Protein AF-A0A7C6QAA5-F1 (afdb_monomer_lite)

Structure (mmCIF, N/CA/C/O backbone):
data_AF-A0A7C6QAA5-F1
#
_entry.id   AF-A0A7C6QAA5-F1
#
loop_
_atom_site.group_PDB
_atom_site.id
_atom_site.type_symbol
_atom_site.label_atom_id
_atom_site.label_alt_id
_atom_site.label_comp_id
_atom_site.label_asym_id
_atom_site.label_entity_id
_atom_site.label_seq_id
_atom_site.pdbx_PDB_ins_code
_atom_site.Cartn_x
_atom_site.Cartn_y
_atom_site.Cartn_z
_atom_site.occupancy
_atom_site.B_iso_or_equiv
_atom_site.auth_seq_id
_atom_site.auth_comp_id
_atom_site.auth_asym_id
_atom_site.auth_atom_id
_atom_site.pdbx_PDB_model_num
ATOM 1 N N . MET A 1 1 ? 2.819 -6.970 -15.257 1.00 57.00 1 MET A N 1
ATOM 2 C CA . MET A 1 1 ? 1.427 -6.940 -14.769 1.00 57.00 1 MET A CA 1
ATOM 3 C C . MET A 1 1 ? 1.414 -6.052 -13.542 1.00 57.00 1 MET A C 1
ATOM 5 O O . MET A 1 1 ? 2.313 -6.190 -12.724 1.00 57.00 1 MET A O 1
ATOM 9 N N . ASP A 1 2 ? 0.491 -5.102 -13.471 1.00 67.69 2 ASP A N 1
ATOM 10 C CA . ASP A 1 2 ? 0.414 -4.098 -12.407 1.00 67.69 2 ASP A CA 1
ATOM 11 C C . ASP A 1 2 ? -0.663 -4.478 -11.384 1.00 67.69 2 ASP A C 1
ATOM 13 O O . ASP A 1 2 ? -1.728 -4.954 -11.772 1.00 67.69 2 ASP A O 1
ATOM 17 N N . LEU A 1 3 ? -0.417 -4.257 -10.084 1.00 67.12 3 LEU A N 1
ATOM 18 C CA . LEU A 1 3 ? -1.310 -4.721 -9.005 1.00 67.12 3 LEU A CA 1
ATOM 19 C C . LEU A 1 3 ? -2.728 -4.122 -9.066 1.00 67.12 3 LEU A C 1
ATOM 21 O O . LEU A 1 3 ? -3.658 -4.693 -8.507 1.00 67.12 3 LEU A O 1
ATOM 25 N N . LEU A 1 4 ? -2.896 -2.976 -9.730 1.00 67.88 4 LEU A N 1
ATOM 26 C CA . LEU A 1 4 ? -4.159 -2.233 -9.832 1.00 67.88 4 LEU A CA 1
ATOM 27 C C . LEU A 1 4 ? -4.814 -2.314 -11.220 1.00 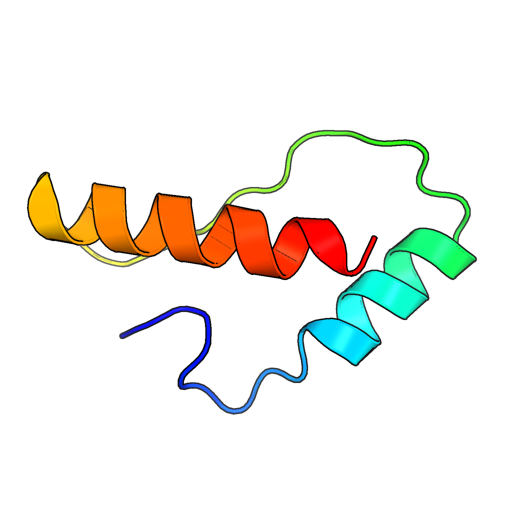67.88 4 LEU A C 1
ATOM 29 O O . LEU A 1 4 ? -5.848 -1.690 -11.432 1.00 67.88 4 LEU A O 1
ATOM 33 N N . GLU A 1 5 ? -4.215 -3.043 -12.163 1.00 66.06 5 GLU A N 1
ATOM 34 C CA . GLU A 1 5 ? -4.685 -3.128 -13.556 1.00 66.06 5 GLU A CA 1
ATOM 35 C C . GLU A 1 5 ? -5.264 -4.514 -13.904 1.00 66.06 5 GLU A C 1
ATOM 37 O O . GLU A 1 5 ? -5.392 -4.863 -15.074 1.00 66.06 5 GLU A O 1
ATOM 42 N N . GLY A 1 6 ? -5.608 -5.317 -12.891 1.00 67.25 6 GLY A N 1
ATOM 43 C CA . GLY A 1 6 ? -6.276 -6.613 -13.047 1.00 67.25 6 GLY A CA 1
ATOM 44 C C . GLY A 1 6 ? -7.716 -6.608 -12.530 1.00 67.25 6 GLY A C 1
ATOM 45 O O . GLY A 1 6 ? -8.170 -5.643 -11.923 1.00 67.25 6 GLY A O 1
ATOM 46 N N . ASP A 1 7 ? -8.417 -7.729 -12.698 1.00 69.81 7 ASP A N 1
ATOM 47 C CA . ASP A 1 7 ? -9.831 -7.887 -12.306 1.00 69.81 7 ASP A CA 1
ATOM 48 C C . ASP A 1 7 ? -10.071 -7.924 -10.782 1.00 69.81 7 ASP A C 1
ATOM 50 O O . ASP A 1 7 ? -11.205 -8.042 -10.310 1.00 69.81 7 ASP A O 1
ATOM 54 N N . ASN A 1 8 ? -9.008 -7.827 -9.981 1.00 76.62 8 ASN A N 1
ATOM 55 C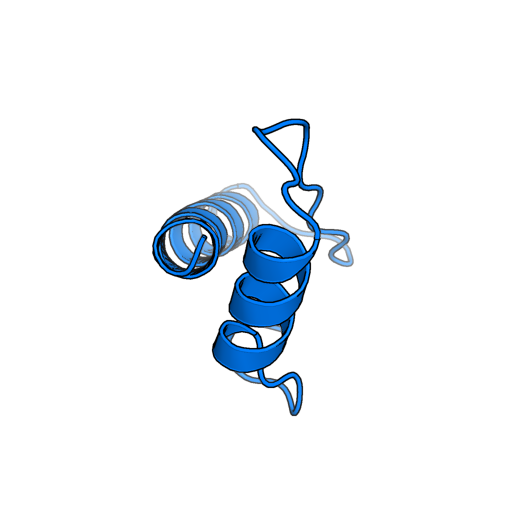 CA . ASN A 1 8 ? -9.106 -7.871 -8.530 1.00 76.62 8 ASN A CA 1
ATOM 56 C C . ASN A 1 8 ? -9.666 -6.555 -7.980 1.00 76.62 8 ASN A C 1
ATOM 58 O O . ASN A 1 8 ? -9.017 -5.509 -8.014 1.00 76.62 8 ASN A O 1
ATOM 62 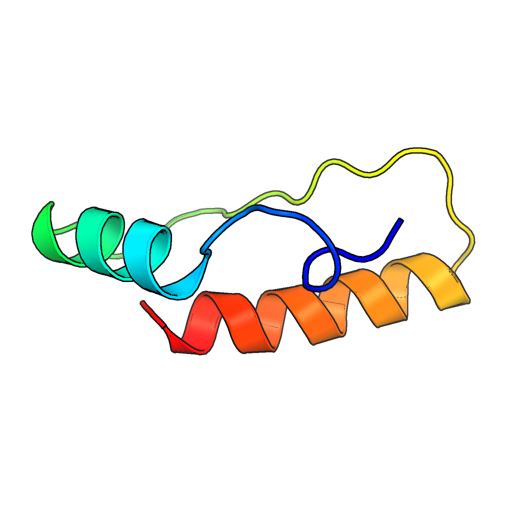N N . ASN A 1 9 ? -10.850 -6.622 -7.371 1.00 84.25 9 ASN A N 1
ATOM 63 C CA . ASN A 1 9 ? -11.448 -5.494 -6.660 1.00 84.25 9 ASN A CA 1
ATOM 64 C C . ASN A 1 9 ? -10.841 -5.348 -5.254 1.00 84.25 9 ASN A C 1
ATOM 66 O O . ASN A 1 9 ? -11.447 -5.695 -4.237 1.00 84.25 9 ASN A O 1
ATOM 70 N N . LEU A 1 10 ? -9.608 -4.846 -5.211 1.00 86.00 10 LEU A N 1
ATOM 71 C CA . LEU A 1 10 ? -8.834 -4.688 -3.981 1.00 86.00 10 LEU A CA 1
ATOM 72 C C . LEU A 1 10 ? -9.517 -3.817 -2.908 1.00 86.00 10 LEU A C 1
ATOM 74 O O . LEU A 1 10 ? -9.424 -4.194 -1.741 1.00 86.00 10 LEU A O 1
ATOM 78 N N . PRO A 1 11 ? -10.270 -2.744 -3.231 1.00 87.25 11 PRO A N 1
ATOM 79 C CA . PRO A 1 11 ? -11.053 -2.021 -2.225 1.00 87.25 11 PRO A CA 1
ATOM 80 C C . PRO A 1 11 ? -12.045 -2.907 -1.456 1.00 87.25 11 PRO A C 1
ATOM 82 O O . PRO A 1 11 ? -12.170 -2.790 -0.237 1.00 87.25 11 PRO A O 1
ATOM 85 N N . VAL A 1 12 ? -12.738 -3.821 -2.145 1.00 90.62 12 VAL A N 1
ATOM 86 C CA . VAL A 1 12 ? -13.689 -4.750 -1.507 1.00 90.62 12 VAL A CA 1
ATOM 87 C C . VAL A 1 12 ? -12.960 -5.768 -0.634 1.00 90.62 12 VAL A C 1
ATOM 89 O O . VAL A 1 12 ? -13.401 -6.044 0.481 1.00 90.62 12 VAL A O 1
ATOM 92 N N . VAL A 1 13 ? -11.827 -6.289 -1.110 1.00 89.25 13 VAL A N 1
ATOM 93 C CA . VAL A 1 13 ? -10.993 -7.228 -0.346 1.00 89.25 13 VAL A CA 1
ATOM 94 C C . VAL A 1 13 ? -10.484 -6.578 0.941 1.00 89.25 13 VAL A C 1
ATOM 96 O O . VAL A 1 13 ? -10.656 -7.146 2.016 1.00 89.25 13 VAL A O 1
ATOM 99 N N . MET A 1 14 ? -9.924 -5.368 0.861 1.00 89.50 14 MET A N 1
ATOM 100 C CA . MET A 1 14 ? -9.391 -4.670 2.037 1.00 89.50 14 MET A CA 1
ATOM 101 C C . MET A 1 14 ? -10.491 -4.299 3.033 1.00 89.50 14 MET A C 1
ATOM 103 O O . MET A 1 14 ? -10.312 -4.473 4.238 1.00 89.50 14 MET A O 1
ATOM 107 N N . LYS A 1 15 ? -11.681 -3.918 2.550 1.00 89.38 15 LYS A N 1
ATOM 108 C CA . LYS A 1 15 ? -12.847 -3.740 3.422 1.00 89.38 15 LYS A CA 1
ATOM 109 C C . LYS A 1 15 ? -13.183 -5.024 4.189 1.00 89.38 15 LYS A C 1
ATOM 111 O O . LYS A 1 15 ? -13.419 -4.952 5.389 1.00 89.38 15 LYS A O 1
ATOM 116 N N . ALA A 1 16 ? -13.190 -6.184 3.530 1.00 91.56 16 ALA A N 1
ATOM 117 C CA . ALA A 1 16 ? -13.472 -7.457 4.194 1.00 91.56 16 ALA A CA 1
ATOM 118 C C . ALA A 1 16 ? -12.406 -7.811 5.247 1.00 91.56 16 ALA A C 1
ATOM 120 O O . ALA A 1 16 ? -12.753 -8.257 6.336 1.00 91.56 16 ALA A O 1
ATOM 121 N N . VAL A 1 17 ? -11.124 -7.560 4.958 1.00 89.88 17 VAL A N 1
ATOM 122 C CA . VAL A 1 17 ? -10.023 -7.752 5.920 1.00 89.88 17 VAL A CA 1
ATOM 123 C C . VAL A 1 17 ? -10.216 -6.876 7.160 1.00 89.88 17 VAL A C 1
ATOM 125 O O . VAL A 1 17 ? -10.097 -7.367 8.283 1.00 89.88 17 VAL A O 1
ATOM 128 N N . ARG A 1 18 ? -10.577 -5.602 6.972 1.00 87.25 18 ARG A N 1
ATOM 129 C CA . ARG A 1 18 ? -10.906 -4.695 8.077 1.00 87.25 18 ARG A CA 1
ATOM 130 C C . ARG A 1 18 ? -12.125 -5.161 8.871 1.00 87.25 18 ARG A C 1
ATOM 132 O O . ARG A 1 18 ? -12.099 -5.129 10.096 1.00 87.25 18 ARG A O 1
ATOM 139 N N . ASP A 1 19 ? -13.184 -5.596 8.189 1.00 91.88 19 ASP A N 1
ATOM 140 C CA . ASP A 1 19 ? -14.429 -6.050 8.823 1.00 91.88 19 ASP A CA 1
ATOM 141 C C . ASP A 1 19 ? -14.220 -7.324 9.672 1.00 91.88 19 ASP A C 1
ATOM 143 O O . ASP A 1 19 ? -14.970 -7.565 10.616 1.00 91.88 19 ASP A O 1
ATOM 147 N N . LEU A 1 20 ? -13.175 -8.111 9.384 1.00 91.69 20 LEU A N 1
ATOM 148 C CA . LEU A 1 20 ? -12.725 -9.248 10.200 1.00 91.69 20 LEU A CA 1
ATOM 149 C C . LEU A 1 20 ? -11.871 -8.839 11.419 1.00 91.69 20 LEU A C 1
ATOM 151 O O . LEU A 1 20 ? -11.322 -9.705 12.097 1.00 91.69 20 LEU A O 1
ATOM 155 N N . ASP A 1 21 ? -11.755 -7.538 11.700 1.00 87.69 21 ASP A N 1
ATOM 156 C CA . ASP A 1 21 ? -10.950 -6.953 12.781 1.00 87.69 21 ASP A CA 1
ATOM 157 C C . ASP A 1 21 ? -9.456 -7.323 12.706 1.00 87.69 21 ASP A C 1
ATOM 159 O O . ASP A 1 21 ? -8.765 -7.467 13.718 1.00 87.69 21 ASP A O 1
ATOM 163 N N . HIS A 1 22 ? -8.925 -7.471 11.487 1.00 83.81 22 HIS A N 1
ATOM 164 C CA . HIS A 1 22 ? -7.492 -7.650 11.288 1.00 83.81 22 HIS A CA 1
ATOM 165 C C . HIS A 1 22 ? -6.754 -6.342 11.610 1.00 83.81 22 HIS A C 1
ATOM 167 O O . HIS A 1 22 ? -6.759 -5.397 10.825 1.00 83.81 22 HIS A O 1
ATOM 173 N N . LYS A 1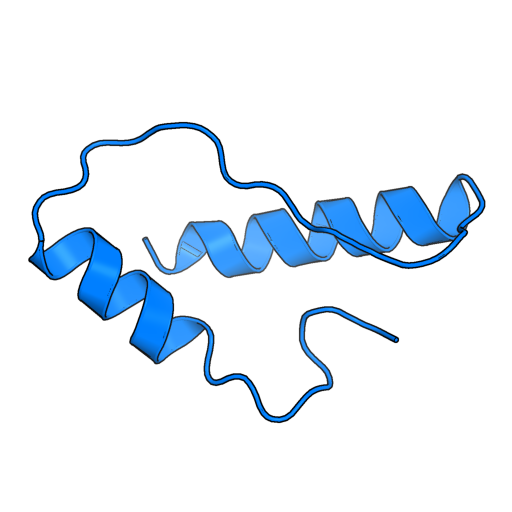 23 ? -6.102 -6.275 12.777 1.00 79.50 23 LYS A N 1
ATOM 174 C CA . LYS A 1 23 ? -5.489 -5.037 13.300 1.00 79.50 23 LYS A CA 1
ATOM 175 C C . LYS A 1 23 ? -4.071 -4.741 12.786 1.00 79.50 23 LYS A C 1
ATOM 177 O O . LYS A 1 23 ? -3.340 -3.977 13.415 1.00 79.50 23 LYS A O 1
ATOM 182 N N . GLY A 1 24 ? -3.675 -5.349 11.670 1.00 73.25 24 GLY A N 1
ATOM 183 C CA . GLY A 1 24 ? -2.358 -5.185 11.056 1.00 73.25 24 GLY A CA 1
ATOM 184 C C . GLY A 1 24 ? -1.583 -6.493 10.916 1.00 73.25 24 GLY A C 1
ATOM 185 O O . GLY A 1 24 ? -1.995 -7.547 11.395 1.00 73.25 24 GLY A O 1
ATOM 186 N N . GLY A 1 25 ? -0.438 -6.417 10.245 1.00 80.75 25 GLY A N 1
ATOM 187 C CA . GLY A 1 25 ? 0.355 -7.576 9.857 1.00 80.75 25 GLY A CA 1
ATOM 188 C C . GLY A 1 25 ? 1.129 -7.292 8.576 1.00 80.75 25 GLY A C 1
ATOM 189 O O . GLY A 1 25 ? 1.243 -6.144 8.147 1.00 80.75 25 GLY A O 1
ATOM 190 N N . TRP A 1 26 ? 1.666 -8.344 7.966 1.00 83.69 26 TRP A N 1
ATOM 191 C CA . TRP A 1 26 ? 2.391 -8.234 6.706 1.00 83.69 26 TRP A CA 1
ATOM 192 C C . TRP A 1 26 ? 1.448 -8.477 5.532 1.00 83.69 26 TRP A C 1
ATOM 194 O O . TRP A 1 26 ? 0.701 -9.452 5.519 1.00 83.69 26 TRP A O 1
ATOM 204 N N . LEU A 1 27 ? 1.526 -7.605 4.530 1.00 87.50 27 LEU A N 1
ATOM 205 C CA . LEU A 1 27 ? 0.944 -7.822 3.211 1.00 87.50 27 LEU A CA 1
ATOM 206 C C . LEU A 1 27 ? 2.094 -8.050 2.236 1.00 87.50 27 LEU A C 1
ATOM 208 O O . LEU A 1 27 ? 3.039 -7.262 2.196 1.00 87.50 27 LEU A O 1
ATOM 212 N N . THR A 1 28 ? 2.017 -9.116 1.450 1.00 89.88 28 THR A N 1
ATOM 213 C CA . THR A 1 28 ? 3.040 -9.470 0.463 1.00 89.88 28 THR A CA 1
ATOM 214 C C . THR A 1 28 ? 2.445 -9.411 -0.934 1.00 89.88 28 THR A C 1
ATOM 216 O O . THR A 1 28 ? 1.405 -10.012 -1.194 1.00 89.88 28 THR A O 1
ATOM 219 N N . ALA A 1 29 ? 3.111 -8.696 -1.839 1.00 88.94 29 ALA A N 1
ATOM 220 C CA . ALA A 1 29 ? 2.804 -8.736 -3.262 1.00 88.94 29 ALA A CA 1
ATOM 221 C C . ALA A 1 29 ? 3.737 -9.735 -3.945 1.00 88.94 29 ALA A C 1
ATOM 223 O O . ALA A 1 29 ? 4.942 -9.501 -4.031 1.00 88.94 29 ALA A O 1
ATOM 224 N N . GLU A 1 30 ? 3.176 -10.836 -4.431 1.00 87.81 30 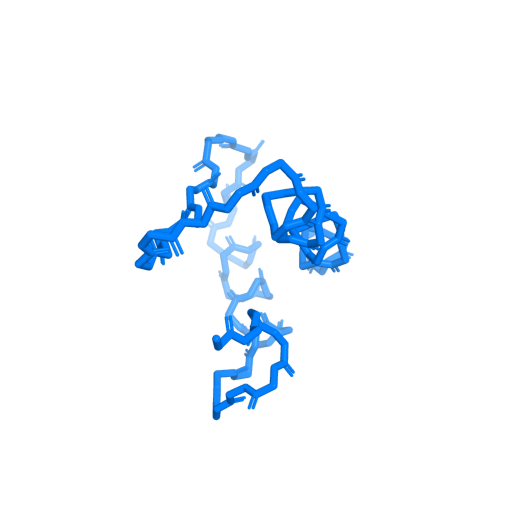GLU A N 1
ATOM 225 C CA . GLU A 1 30 ? 3.900 -11.773 -5.281 1.00 87.81 30 GLU A CA 1
ATOM 226 C C . GLU A 1 30 ? 3.771 -11.317 -6.730 1.00 87.81 30 GLU A C 1
ATOM 228 O O . GLU A 1 30 ? 2.678 -11.268 -7.296 1.00 87.81 30 GLU A O 1
ATOM 233 N N . VAL A 1 31 ? 4.901 -10.949 -7.322 1.00 86.69 31 VAL A N 1
ATOM 234 C CA . VAL A 1 31 ? 4.994 -10.574 -8.729 1.00 86.69 31 VAL A CA 1
ATOM 235 C C . VAL A 1 31 ? 6.021 -11.475 -9.408 1.00 86.69 31 VAL A C 1
ATOM 237 O O . VAL A 1 31 ? 7.002 -11.868 -8.768 1.00 86.69 31 VAL A O 1
ATOM 240 N N . PRO A 1 32 ? 5.823 -11.825 -10.692 1.00 81.62 32 PRO A N 1
ATOM 241 C CA . PRO A 1 32 ? 6.907 -12.390 -11.479 1.00 81.62 32 PRO A CA 1
ATOM 242 C C . PRO A 1 32 ? 8.075 -11.395 -11.528 1.00 81.62 32 PRO A C 1
ATOM 244 O O . PRO A 1 32 ? 7.914 -10.227 -11.182 1.00 81.62 32 PRO A O 1
ATOM 247 N N . GLU A 1 33 ? 9.244 -11.887 -11.933 1.00 80.25 33 GLU A N 1
ATOM 248 C CA . GLU A 1 33 ? 10.490 -11.139 -12.148 1.00 80.25 33 GLU A CA 1
ATOM 249 C C . GLU A 1 33 ? 10.351 -9.619 -12.393 1.00 80.25 33 GLU A C 1
ATOM 251 O O . GLU A 1 33 ? 9.484 -9.145 -13.128 1.00 80.25 33 GLU A O 1
ATOM 256 N N . GLY A 1 34 ? 11.260 -8.834 -11.812 1.00 82.25 34 GLY A N 1
ATOM 257 C CA . GLY A 1 34 ? 11.225 -7.381 -11.937 1.00 82.25 34 GLY A CA 1
ATOM 258 C C . GLY A 1 34 ? 12.548 -6.722 -11.574 1.00 82.25 34 GLY A C 1
ATOM 259 O O . GLY A 1 34 ? 13.273 -7.180 -10.690 1.00 82.25 34 GLY A O 1
ATOM 260 N N . ASP A 1 35 ? 12.856 -5.627 -12.266 1.00 90.62 35 ASP A N 1
ATOM 261 C CA . ASP A 1 35 ? 13.976 -4.754 -11.934 1.00 90.62 35 ASP A CA 1
ATOM 262 C C . ASP A 1 35 ? 13.598 -3.750 -10.826 1.00 90.62 35 ASP A C 1
ATOM 264 O O . ASP A 1 35 ? 12.466 -3.698 -10.338 1.00 90.62 35 ASP A O 1
ATOM 268 N N . ILE A 1 36 ? 14.549 -2.907 -10.417 1.00 93.25 36 ILE A N 1
ATOM 269 C CA . ILE A 1 36 ? 14.306 -1.901 -9.372 1.00 93.25 36 ILE A CA 1
ATOM 270 C C . ILE A 1 36 ? 13.179 -0.920 -9.732 1.00 93.25 36 ILE A C 1
ATOM 272 O O . ILE A 1 36 ? 12.479 -0.431 -8.844 1.00 93.25 36 ILE A O 1
ATOM 276 N N . THR A 1 37 ? 12.993 -0.621 -11.018 1.00 94.62 37 THR A N 1
ATOM 277 C CA . THR A 1 37 ? 11.943 0.287 -11.489 1.00 94.62 37 THR A CA 1
ATOM 278 C C . THR A 1 37 ? 10.577 -0.362 -11.303 1.00 94.62 37 T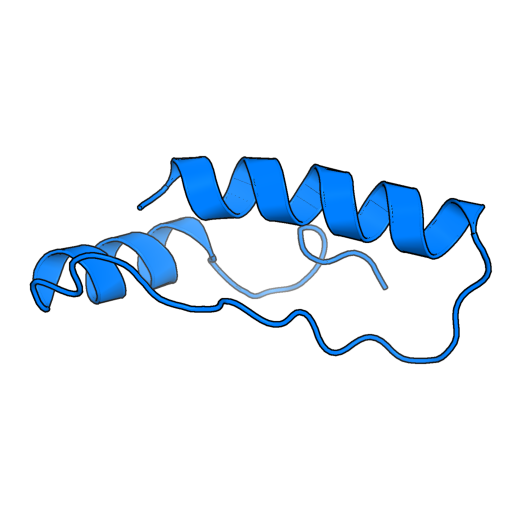HR A C 1
ATOM 280 O O . THR A 1 37 ? 9.667 0.260 -10.752 1.00 94.62 37 THR A O 1
ATOM 283 N N . HIS A 1 38 ? 10.460 -1.634 -11.683 1.00 90.75 38 HIS A N 1
ATOM 284 C CA . HIS A 1 38 ? 9.271 -2.446 -11.480 1.00 90.75 38 HIS A CA 1
ATOM 285 C C . HIS A 1 38 ? 8.928 -2.562 -9.990 1.00 90.75 38 HIS A C 1
ATOM 287 O O . HIS A 1 38 ? 7.812 -2.241 -9.587 1.00 90.75 38 HIS A O 1
ATOM 293 N N . LEU A 1 39 ? 9.894 -2.941 -9.147 1.00 91.62 39 LEU A N 1
ATOM 294 C CA . LEU A 1 39 ? 9.653 -3.141 -7.714 1.00 91.62 39 LEU A CA 1
ATOM 295 C C . LEU A 1 39 ? 9.241 -1.845 -6.999 1.00 91.62 39 LEU A C 1
ATOM 297 O O . LEU A 1 39 ? 8.365 -1.869 -6.135 1.00 91.62 39 LEU A O 1
ATOM 301 N N . LYS A 1 40 ? 9.793 -0.690 -7.395 1.00 93.88 40 LYS A N 1
ATOM 302 C CA . LYS A 1 40 ? 9.339 0.619 -6.891 1.00 93.88 40 LYS A CA 1
ATOM 303 C C . LYS A 1 40 ? 7.895 0.924 -7.282 1.00 93.88 40 LYS A C 1
ATOM 305 O O . LYS A 1 40 ? 7.146 1.457 -6.465 1.00 93.88 40 LYS A O 1
ATOM 310 N N . LYS A 1 41 ? 7.492 0.584 -8.510 1.00 92.25 41 LYS A N 1
ATOM 311 C CA . LYS A 1 41 ? 6.109 0.757 -8.975 1.00 92.25 41 LYS A CA 1
ATOM 312 C C . LYS A 1 41 ? 5.144 -0.113 -8.166 1.00 92.25 41 LYS A C 1
ATOM 314 O O . LYS A 1 41 ? 4.136 0.400 -7.689 1.00 92.25 41 LYS A O 1
ATOM 319 N N . VAL A 1 42 ? 5.490 -1.384 -7.959 1.00 91.50 42 VAL A N 1
ATOM 320 C CA . VAL A 1 42 ? 4.719 -2.331 -7.136 1.00 91.50 42 VAL A CA 1
ATOM 321 C C . VAL A 1 42 ? 4.592 -1.823 -5.698 1.00 91.50 42 VAL A C 1
ATOM 323 O O . VAL A 1 42 ? 3.487 -1.779 -5.163 1.00 91.50 42 VAL A O 1
ATOM 326 N N . SER A 1 43 ? 5.685 -1.342 -5.098 1.00 92.06 43 SER A N 1
ATOM 327 C CA . SER A 1 43 ? 5.665 -0.740 -3.756 1.00 92.06 43 SER A CA 1
ATOM 328 C C . SER A 1 43 ? 4.695 0.444 -3.667 1.00 92.06 43 SER A C 1
ATOM 330 O O . SER A 1 43 ? 3.863 0.487 -2.769 1.00 92.06 43 SER A O 1
ATOM 332 N N . ALA A 1 44 ? 4.738 1.373 -4.625 1.00 93.38 44 ALA A N 1
ATOM 333 C CA . ALA A 1 44 ? 3.835 2.526 -4.635 1.00 93.38 44 ALA A CA 1
ATOM 334 C C . ALA A 1 44 ? 2.362 2.140 -4.875 1.00 93.38 44 ALA A C 1
ATOM 336 O O . ALA A 1 44 ? 1.445 2.848 -4.457 1.00 93.38 44 ALA A O 1
ATOM 337 N N . GLN A 1 45 ? 2.104 1.032 -5.576 1.00 92.06 45 GLN A N 1
ATOM 338 C CA . GLN A 1 45 ? 0.755 0.484 -5.725 1.00 92.06 45 GLN A CA 1
ATOM 339 C C . GLN A 1 45 ? 0.265 -0.147 -4.417 1.00 92.06 45 GLN A C 1
ATOM 341 O O . GLN A 1 45 ? -0.891 0.062 -4.054 1.00 92.06 45 GLN A O 1
ATOM 346 N N . MET A 1 46 ? 1.138 -0.845 -3.685 1.00 92.06 46 MET A N 1
ATOM 347 C CA . MET A 1 46 ? 0.830 -1.394 -2.361 1.00 92.06 46 MET A CA 1
ATOM 348 C C . MET A 1 46 ? 0.419 -0.309 -1.365 1.00 92.06 46 MET A C 1
ATOM 350 O O . MET A 1 46 ? -0.576 -0.495 -0.670 1.00 92.06 46 MET A O 1
ATOM 354 N N . ASP A 1 47 ? 1.084 0.851 -1.359 1.00 91.88 47 ASP A N 1
ATOM 355 C CA . ASP A 1 47 ? 0.698 1.982 -0.498 1.00 91.88 47 ASP A CA 1
ATOM 356 C C . ASP A 1 47 ? -0.758 2.422 -0.735 1.00 91.88 47 ASP A C 1
ATOM 358 O O . ASP A 1 47 ? -1.508 2.687 0.206 1.00 91.88 47 ASP A O 1
ATOM 362 N N . LYS A 1 48 ? -1.199 2.448 -2.000 1.00 90.56 48 LYS A N 1
ATOM 363 C CA . LYS A 1 48 ? -2.588 2.785 -2.358 1.00 90.56 48 LYS A CA 1
ATOM 364 C C . LYS A 1 48 ? -3.575 1.717 -1.904 1.00 90.56 48 LYS A C 1
ATOM 366 O O . LYS A 1 48 ? -4.694 2.047 -1.530 1.00 90.56 48 LYS A O 1
ATOM 371 N N . ILE A 1 49 ? -3.177 0.449 -1.971 1.00 88.44 49 ILE A N 1
ATOM 372 C CA . ILE A 1 49 ? -4.016 -0.680 -1.566 1.00 88.44 49 ILE A CA 1
ATOM 373 C C . ILE A 1 49 ? -4.201 -0.677 -0.046 1.00 88.44 49 ILE A C 1
ATOM 375 O O . ILE A 1 49 ? -5.323 -0.816 0.434 1.00 88.44 49 ILE A O 1
ATOM 379 N N . ILE A 1 50 ? -3.116 -0.467 0.703 1.00 87.69 50 ILE A N 1
ATOM 380 C CA . ILE A 1 50 ? -3.129 -0.400 2.169 1.00 87.69 50 ILE A CA 1
ATOM 381 C C . ILE A 1 50 ? -4.026 0.739 2.661 1.00 87.69 50 ILE A C 1
ATOM 383 O O . ILE A 1 50 ? -4.682 0.584 3.680 1.00 87.69 50 ILE A O 1
ATOM 387 N N . ALA A 1 51 ? -4.134 1.845 1.921 1.00 87.31 51 ALA A N 1
ATOM 388 C CA . ALA A 1 51 ? -5.022 2.952 2.278 1.00 87.31 51 ALA A CA 1
ATOM 389 C C . ALA A 1 51 ? -6.529 2.598 2.286 1.00 87.31 51 ALA A C 1
ATOM 391 O O . ALA A 1 51 ? -7.336 3.415 2.729 1.00 87.31 51 ALA A O 1
ATOM 392 N N . PHE A 1 52 ? -6.930 1.420 1.786 1.00 83.62 52 PHE A N 1
ATOM 393 C CA . PHE A 1 52 ? -8.306 0.919 1.894 1.00 83.62 52 PHE A CA 1
ATOM 394 C C . PHE A 1 52 ? -8.581 0.104 3.172 1.00 83.62 52 PHE A C 1
ATOM 396 O O . PHE A 1 52 ? -9.753 -0.177 3.447 1.00 83.62 52 PHE A O 1
ATOM 403 N N . LEU A 1 53 ? -7.539 -0.291 3.917 1.00 77.44 53 LEU A N 1
ATOM 404 C CA . LEU A 1 53 ? -7.646 -0.905 5.250 1.00 77.44 53 LEU A CA 1
ATOM 405 C C . LEU A 1 53 ? -7.974 0.160 6.301 1.00 77.44 53 LEU A C 1
ATOM 407 O O . LEU A 1 53 ? -8.780 -0.157 7.200 1.00 77.44 53 LEU A O 1
#

pLDDT: mean 84.84, std 8.74, range [57.0, 94.62]

Radius of gyration: 11.94 Å; chains: 1; bounding box: 29×15×28 Å

Secondary structure (DSSP, 8-state):
--TTSSS--HHHHHHHHHHTT----------SS--HHHHHHHHHHHHHHHTT-

Foldseek 3Di:
DAPPPDPDPLLVVLVVCVVVVVVDDDDDDDDPDDDPVVVVRNVVVVVVSNVSD

Sequence (53 aa):
MDLLEGDNNLPVVMKAVRDLDHKGGWLTAEVPEGDITHLKKVSAQMDKIIAFL